Protein AF-A0AAW2I6P3-F1 (afdb_monomer_lite)

Structure (mmCIF, N/CA/C/O backbone):
data_AF-A0AAW2I6P3-F1
#
_entry.id   AF-A0AAW2I6P3-F1
#
loop_
_atom_site.group_PDB
_atom_site.id
_atom_site.type_symbol
_atom_site.label_atom_id
_atom_site.label_alt_id
_atom_site.label_comp_id
_atom_site.label_asym_id
_atom_site.label_entity_id
_atom_site.label_seq_id
_atom_site.pdbx_PDB_ins_code
_atom_site.Cartn_x
_atom_site.Cartn_y
_atom_site.Cartn_z
_atom_site.occupancy
_atom_site.B_iso_or_equiv
_atom_site.auth_seq_id
_atom_site.auth_comp_id
_atom_site.auth_asym_id
_atom_site.auth_atom_id
_atom_site.pdbx_PDB_model_num
ATOM 1 N N . MET A 1 1 ? -11.064 -2.173 20.353 1.00 83.94 1 MET A N 1
ATOM 2 C CA . MET A 1 1 ? -11.649 -3.333 21.067 1.00 83.94 1 MET A CA 1
ATOM 3 C C . MET A 1 1 ? -10.833 -3.793 22.258 1.00 83.94 1 MET A C 1
ATOM 5 O O . MET A 1 1 ? -11.429 -4.005 23.301 1.00 83.94 1 MET A O 1
ATOM 9 N N . TRP A 1 2 ? -9.508 -3.932 22.142 1.00 89.06 2 TRP A N 1
ATOM 10 C CA . TRP A 1 2 ? -8.668 -4.411 23.250 1.00 89.06 2 TRP A CA 1
ATOM 11 C C . TRP A 1 2 ? -8.809 -3.585 24.542 1.00 89.06 2 TRP A C 1
ATOM 13 O O . TRP A 1 2 ? -9.083 -4.153 25.593 1.00 89.06 2 TRP A O 1
ATOM 23 N N . LEU A 1 3 ? -8.733 -2.250 24.450 1.00 91.12 3 LEU A N 1
ATOM 24 C CA . LEU A 1 3 ? -8.885 -1.362 25.611 1.00 91.12 3 LEU A CA 1
ATOM 25 C C . LEU A 1 3 ? -10.249 -1.541 26.306 1.00 91.12 3 LEU A C 1
ATOM 27 O O . LEU A 1 3 ? -10.308 -1.684 27.521 1.00 91.12 3 LEU A O 1
ATOM 31 N N . TYR A 1 4 ? -11.334 -1.608 25.528 1.00 92.50 4 TYR A N 1
ATOM 32 C CA . TYR A 1 4 ? -12.693 -1.799 26.050 1.00 92.50 4 TYR A CA 1
ATOM 33 C C . TYR A 1 4 ? -12.877 -3.163 26.716 1.00 92.50 4 TYR A C 1
ATOM 35 O O . TYR A 1 4 ? -13.454 -3.244 27.793 1.00 92.50 4 TYR A O 1
ATOM 43 N N . ARG A 1 5 ? -12.320 -4.233 26.136 1.00 94.88 5 ARG A N 1
ATOM 44 C CA . ARG A 1 5 ? -12.325 -5.560 26.772 1.00 94.88 5 ARG A CA 1
ATOM 45 C C . ARG A 1 5 ? -11.576 -5.550 28.100 1.00 94.88 5 ARG A C 1
ATOM 47 O O . ARG A 1 5 ? -12.037 -6.170 29.047 1.00 94.88 5 ARG A O 1
ATOM 54 N N . ARG A 1 6 ? -10.469 -4.807 28.189 1.00 94.94 6 ARG A N 1
ATOM 55 C CA . ARG A 1 6 ? -9.696 -4.665 29.427 1.00 94.94 6 ARG A CA 1
ATOM 56 C C . ARG A 1 6 ? -10.450 -3.874 30.499 1.00 94.94 6 ARG A C 1
ATOM 58 O O . ARG A 1 6 ? -10.460 -4.302 31.645 1.00 94.94 6 ARG A O 1
ATOM 65 N N . MET A 1 7 ? -11.112 -2.776 30.128 1.00 95.00 7 MET A N 1
ATOM 66 C CA . MET A 1 7 ? -11.968 -1.995 31.037 1.00 95.00 7 MET A CA 1
ATOM 67 C C . MET A 1 7 ? -13.126 -2.832 31.590 1.00 95.00 7 MET A C 1
ATOM 69 O O . MET A 1 7 ? -13.387 -2.804 32.787 1.00 95.00 7 MET A O 1
ATOM 73 N N . LEU A 1 8 ? -13.760 -3.638 30.734 1.00 95.38 8 LEU A N 1
ATOM 74 C CA . LEU A 1 8 ? -14.851 -4.543 31.109 1.00 95.38 8 LEU A CA 1
ATOM 75 C C . LEU A 1 8 ? -14.375 -5.862 31.743 1.00 95.38 8 LEU A C 1
ATOM 77 O O . LEU A 1 8 ? -15.201 -6.726 32.019 1.00 95.38 8 LEU A O 1
ATOM 81 N N . ARG A 1 9 ? -13.061 -6.040 31.945 1.00 96.31 9 ARG A N 1
ATOM 82 C CA . ARG A 1 9 ? -12.445 -7.261 32.497 1.00 96.31 9 ARG A CA 1
ATOM 83 C C . ARG A 1 9 ? -12.845 -8.550 31.753 1.00 96.31 9 ARG A C 1
ATOM 85 O O . ARG A 1 9 ? -12.954 -9.605 32.363 1.00 96.31 9 ARG A O 1
ATOM 92 N N . ILE A 1 10 ? -13.037 -8.467 30.435 1.00 95.38 10 ILE A N 1
ATOM 93 C CA . ILE A 1 10 ? -13.409 -9.597 29.571 1.00 95.38 10 ILE A CA 1
ATOM 94 C C . ILE A 1 10 ? -12.154 -10.400 29.225 1.00 95.38 10 ILE A C 1
ATOM 96 O O . ILE A 1 10 ? -11.224 -9.867 28.604 1.00 95.38 10 ILE A O 1
ATOM 100 N N . ALA A 1 11 ? -12.137 -11.681 29.585 1.00 93.94 11 ALA A N 1
ATOM 101 C CA .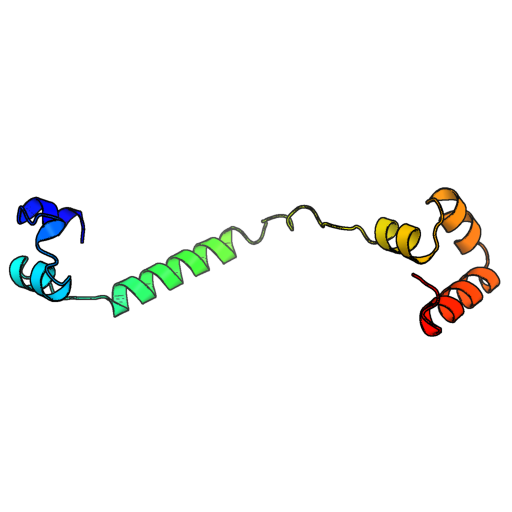 ALA A 1 11 ? -11.068 -12.595 29.224 1.00 93.94 11 ALA A CA 1
ATOM 102 C C . ALA A 1 11 ? -11.171 -12.991 27.743 1.00 93.94 11 ALA A C 1
ATOM 104 O O . ALA A 1 11 ? -12.232 -12.966 27.116 1.00 93.94 11 ALA A O 1
ATOM 105 N N . TRP A 1 12 ? -10.043 -13.372 27.144 1.00 89.12 12 TRP A N 1
ATOM 106 C CA . TRP A 1 12 ? -10.026 -13.812 25.745 1.00 89.12 12 TRP A CA 1
ATOM 107 C C . TRP A 1 12 ? -10.783 -15.139 25.544 1.00 89.12 12 TRP A C 1
ATOM 109 O O . TRP A 1 12 ? -11.305 -15.390 24.456 1.00 89.12 12 TRP A O 1
ATOM 119 N N . THR A 1 13 ? -10.890 -15.951 26.601 1.00 94.88 13 THR A N 1
ATOM 120 C CA . THR A 1 13 ? -11.644 -17.212 26.657 1.00 94.88 13 THR A CA 1
ATOM 121 C C . THR A 1 13 ? -13.152 -17.013 26.565 1.00 94.88 13 THR A C 1
ATOM 123 O O . THR A 1 13 ? -13.845 -17.908 26.093 1.00 94.88 13 THR A O 1
ATOM 126 N N . ASP A 1 14 ? -13.657 -15.834 26.935 1.00 93.12 14 ASP A N 1
ATOM 127 C CA . ASP A 1 14 ? -15.097 -15.558 26.998 1.00 93.12 14 ASP A CA 1
ATOM 128 C C . ASP A 1 14 ? -15.735 -15.447 25.604 1.00 93.12 14 ASP A C 1
ATOM 130 O O . ASP A 1 14 ? -16.955 -15.427 25.471 1.00 93.12 14 ASP A O 1
ATOM 134 N N . ARG A 1 15 ? -14.916 -15.321 24.546 1.00 91.75 15 ARG A N 1
ATOM 135 C CA . ARG A 1 15 ? -15.331 -15.221 23.130 1.00 91.75 15 ARG A CA 1
ATOM 136 C C . ARG A 1 15 ? -16.481 -14.232 22.860 1.00 91.75 15 ARG A C 1
ATOM 138 O O . ARG A 1 15 ? -17.225 -14.375 21.891 1.00 91.75 15 ARG A O 1
ATOM 145 N N . ILE A 1 16 ? -16.591 -13.177 23.670 1.00 94.25 16 ILE A N 1
ATOM 146 C CA . ILE A 1 16 ? -17.625 -12.140 23.535 1.00 94.25 16 ILE A CA 1
ATOM 147 C C . ILE A 1 16 ? -17.465 -11.395 22.206 1.00 94.25 16 ILE A C 1
ATOM 149 O O . ILE A 1 16 ? -16.348 -11.023 21.840 1.00 94.25 16 ILE A O 1
ATOM 153 N N . ARG A 1 17 ? -18.563 -11.122 21.491 1.00 92.38 17 ARG A N 1
ATOM 154 C CA . ARG A 1 17 ? -18.555 -10.388 20.209 1.00 92.38 17 ARG A CA 1
ATOM 155 C C . ARG A 1 17 ? -18.211 -8.905 20.398 1.00 92.38 17 ARG A C 1
ATOM 157 O O . ARG A 1 17 ? -18.503 -8.312 21.427 1.00 92.38 17 ARG A O 1
ATOM 164 N N . ASN A 1 18 ? -17.604 -8.270 19.392 1.00 88.62 18 ASN A N 1
ATOM 165 C CA . ASN A 1 18 ? -17.250 -6.841 19.464 1.00 88.62 18 ASN A CA 1
ATOM 166 C C . ASN A 1 18 ? -18.480 -5.917 19.575 1.00 88.62 18 ASN A C 1
ATOM 168 O O . ASN A 1 18 ? -18.383 -4.870 20.206 1.00 88.62 18 ASN A O 1
ATOM 172 N N . THR A 1 19 ? -19.616 -6.314 18.992 1.00 89.25 19 THR A N 1
ATOM 173 C CA . THR A 1 19 ? -20.921 -5.638 19.132 1.00 89.25 19 THR A CA 1
ATOM 174 C C . THR A 1 19 ? -21.334 -5.514 20.594 1.00 89.25 19 THR A C 1
ATOM 176 O O . THR A 1 19 ? -21.675 -4.435 21.057 1.00 89.25 19 THR A O 1
ATOM 179 N N . GLU A 1 20 ? -21.227 -6.619 21.326 1.00 91.62 20 GLU A N 1
ATOM 180 C CA . GLU A 1 20 ? -21.585 -6.727 22.736 1.00 91.62 20 GLU A CA 1
ATOM 181 C C . GLU A 1 20 ? -20.643 -5.896 23.615 1.00 91.62 20 GLU A C 1
ATOM 183 O O . GLU A 1 20 ? -21.082 -5.159 24.491 1.00 91.62 20 GLU A O 1
ATOM 188 N N . VAL A 1 21 ? -19.335 -5.936 23.333 1.00 92.31 21 VAL A N 1
ATOM 189 C CA . VAL A 1 21 ? -18.345 -5.085 24.019 1.00 92.31 21 VAL A CA 1
ATOM 190 C C . VAL A 1 21 ? -18.676 -3.601 23.854 1.00 92.31 21 VAL A C 1
ATOM 192 O O . VAL A 1 21 ? -18.540 -2.834 24.800 1.00 92.31 21 VAL A O 1
ATOM 195 N N . LEU A 1 22 ? -19.092 -3.186 22.659 1.00 90.88 22 LEU A N 1
ATOM 196 C CA . LEU A 1 22 ? -19.458 -1.800 22.371 1.00 90.88 22 LEU A CA 1
ATOM 197 C C . LEU A 1 22 ? -20.770 -1.391 23.038 1.00 90.88 22 LEU A C 1
ATOM 199 O O . LEU A 1 22 ? -20.820 -0.324 23.645 1.00 90.88 22 LEU A O 1
ATOM 203 N N . SER A 1 23 ? -21.776 -2.267 23.004 1.00 91.25 23 SER A N 1
ATOM 204 C CA . SER A 1 23 ? -23.050 -2.061 23.695 1.00 91.25 23 SER A CA 1
ATOM 205 C C . SER A 1 23 ? -22.845 -1.862 25.200 1.00 91.25 23 SER A C 1
ATOM 207 O O . SER A 1 23 ? -23.303 -0.862 25.747 1.00 91.25 23 SER A O 1
ATOM 209 N N . ARG A 1 24 ? -22.041 -2.716 25.852 1.00 93.12 24 ARG A N 1
ATOM 210 C CA . ARG A 1 24 ? -21.685 -2.576 27.279 1.00 93.12 24 ARG A CA 1
ATOM 211 C C . ARG A 1 24 ? -20.935 -1.286 27.606 1.00 93.12 24 ARG A C 1
ATOM 213 O O . ARG A 1 24 ? -21.055 -0.776 28.711 1.00 93.12 24 ARG A O 1
ATOM 220 N N . MET A 1 25 ? -20.153 -0.765 26.662 1.00 90.88 25 MET A N 1
ATOM 221 C CA . MET A 1 25 ? -19.462 0.521 26.808 1.00 90.88 25 MET A CA 1
ATOM 222 C C . MET A 1 25 ? -20.363 1.731 26.514 1.00 90.88 25 MET A C 1
ATOM 224 O O . MET A 1 25 ? -19.878 2.858 26.606 1.00 90.88 25 MET A O 1
ATOM 228 N N . GLY A 1 26 ? -21.620 1.526 26.099 1.00 89.44 26 GLY A N 1
ATOM 229 C CA . GLY A 1 26 ? -22.498 2.603 25.631 1.00 89.44 26 GLY A CA 1
ATOM 230 C C . GLY A 1 26 ? -21.958 3.301 24.379 1.00 89.44 26 GLY A C 1
ATOM 231 O O . GLY A 1 26 ? -22.118 4.507 24.215 1.00 89.44 26 GLY A O 1
ATOM 232 N N . LYS A 1 27 ? -21.233 2.569 23.526 1.00 82.50 27 LYS A N 1
ATOM 233 C CA . LYS A 1 27 ? -20.592 3.095 22.317 1.00 82.50 27 LYS A CA 1
ATOM 234 C C . LYS A 1 27 ? -21.276 2.533 21.082 1.00 82.50 27 LYS A C 1
ATOM 236 O O . LYS A 1 27 ? -21.379 1.318 20.928 1.00 82.50 27 LYS A O 1
ATOM 241 N N . GLU A 1 28 ? -21.651 3.406 20.156 1.00 79.69 28 GLU A N 1
ATOM 242 C CA . GLU A 1 28 ? -22.084 2.967 18.836 1.00 79.69 28 GLU A CA 1
ATOM 243 C C . GLU A 1 28 ? -20.904 2.487 17.987 1.00 79.69 28 GLU A C 1
ATOM 245 O O . GLU A 1 28 ? -19.758 2.936 18.111 1.00 79.69 28 GLU A O 1
ATOM 250 N N . MET A 1 29 ? -21.185 1.510 17.129 1.00 69.88 29 MET A N 1
ATOM 251 C CA . MET A 1 29 ? -20.186 0.906 16.266 1.00 69.88 29 MET A CA 1
ATOM 252 C C . MET A 1 29 ? -20.022 1.724 14.984 1.00 69.88 29 MET A C 1
ATOM 254 O O . MET A 1 29 ? -20.613 1.413 13.954 1.00 69.88 29 MET A O 1
ATOM 258 N N . GLU A 1 30 ? -19.144 2.720 14.993 1.00 76.69 30 GLU A N 1
ATOM 259 C CA . GLU A 1 30 ? -18.868 3.511 13.790 1.00 76.69 30 GLU A CA 1
ATOM 260 C C . GLU A 1 30 ? -17.883 2.823 12.817 1.00 76.69 30 GLU A C 1
ATOM 262 O O . GLU A 1 30 ? -16.991 3.469 12.267 1.00 76.69 30 GLU A O 1
ATOM 267 N N . VAL A 1 31 ? -18.004 1.506 12.571 1.00 76.12 31 VAL A N 1
ATOM 268 C CA . VAL A 1 31 ? -17.070 0.752 11.690 1.00 76.12 31 VAL A CA 1
ATOM 269 C C . VAL A 1 31 ? -16.873 1.461 10.361 1.00 76.12 31 VAL A C 1
ATOM 271 O O . VAL A 1 31 ? -15.763 1.535 9.842 1.00 76.12 31 VAL A O 1
ATOM 274 N N . LEU A 1 32 ? -17.961 1.987 9.807 1.00 76.31 32 LEU A N 1
ATOM 275 C CA . LEU A 1 32 ? -17.959 2.609 8.499 1.00 76.31 32 LEU A CA 1
ATOM 276 C C . LEU A 1 32 ? -17.150 3.912 8.493 1.00 76.31 32 LEU A C 1
ATOM 278 O O . LEU A 1 32 ? -16.358 4.131 7.576 1.00 76.31 32 LEU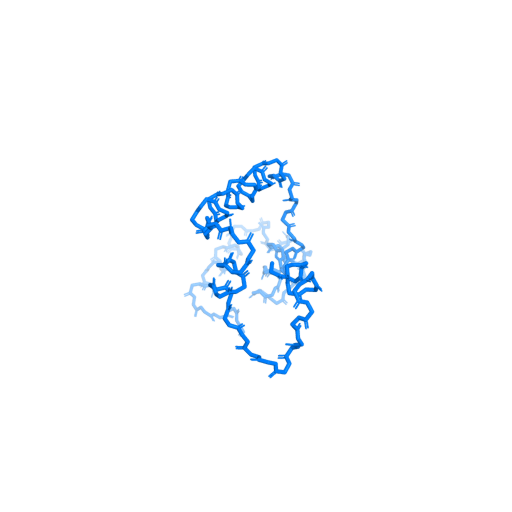 A O 1
ATOM 282 N N . TYR A 1 33 ? -17.300 4.745 9.524 1.00 87.12 33 TYR A N 1
ATOM 283 C CA . TYR A 1 33 ? -16.482 5.944 9.714 1.00 87.12 33 TYR A CA 1
ATOM 284 C C . TYR A 1 33 ? -15.014 5.571 9.922 1.00 87.12 33 TYR A C 1
ATOM 286 O O . TYR A 1 33 ? -14.132 6.109 9.258 1.00 87.12 33 TYR A O 1
ATOM 294 N N . ASP A 1 34 ? -14.751 4.575 10.760 1.00 86.06 34 ASP A N 1
ATOM 295 C CA . ASP A 1 34 ? -13.411 4.106 11.089 1.00 86.06 34 ASP A CA 1
ATOM 296 C C . ASP A 1 34 ? -12.675 3.515 9.871 1.00 86.06 34 ASP A C 1
ATOM 298 O O . ASP A 1 34 ? -11.471 3.729 9.692 1.00 86.06 34 ASP A O 1
ATOM 302 N N . ILE A 1 35 ? -13.392 2.792 9.005 1.00 86.06 35 ILE A N 1
ATOM 303 C CA . ILE A 1 35 ? -12.894 2.301 7.714 1.00 86.06 35 ILE A CA 1
ATOM 304 C C . ILE A 1 35 ? -12.621 3.478 6.780 1.00 86.06 35 ILE A C 1
ATOM 306 O O . ILE A 1 35 ? -11.539 3.544 6.193 1.00 86.06 35 ILE A O 1
ATOM 310 N N . LYS A 1 36 ? -13.571 4.411 6.638 1.00 92.31 36 LYS A N 1
ATOM 311 C CA . LYS A 1 36 ? -13.421 5.598 5.780 1.00 92.31 36 LYS A CA 1
ATOM 312 C C . LYS A 1 36 ? -12.215 6.436 6.210 1.00 92.31 36 LYS A C 1
ATOM 314 O O . LYS A 1 36 ? -11.375 6.775 5.378 1.00 92.31 36 LYS A O 1
ATOM 319 N N . ARG A 1 37 ? -12.063 6.678 7.512 1.00 95.38 37 ARG A N 1
ATOM 320 C CA . ARG A 1 37 ? -10.937 7.399 8.113 1.00 95.38 37 ARG A CA 1
ATOM 321 C C . ARG A 1 37 ? -9.607 6.701 7.842 1.00 95.38 37 ARG A C 1
ATOM 323 O O . ARG A 1 37 ? -8.666 7.350 7.393 1.00 95.38 37 ARG A O 1
ATOM 330 N N . ARG A 1 38 ? -9.523 5.382 8.053 1.00 95.62 38 ARG A N 1
ATOM 331 C CA . ARG A 1 38 ? -8.303 4.604 7.760 1.00 95.62 38 ARG A CA 1
ATOM 332 C C . ARG A 1 38 ? -7.957 4.608 6.270 1.00 95.62 38 ARG A C 1
ATOM 334 O O . ARG A 1 38 ? -6.794 4.810 5.929 1.00 95.62 38 ARG A O 1
ATOM 341 N N . LYS A 1 39 ? -8.950 4.446 5.385 1.00 95.06 39 LYS A N 1
ATOM 342 C CA . LYS A 1 39 ? -8.767 4.545 3.926 1.00 95.06 39 LYS A CA 1
ATOM 343 C C . LYS A 1 39 ? -8.201 5.909 3.528 1.00 95.06 39 LYS A C 1
ATOM 345 O O . LYS A 1 39 ? -7.233 5.959 2.776 1.00 95.06 39 LYS A O 1
ATOM 350 N N . LEU A 1 40 ? -8.742 6.995 4.081 1.00 96.75 40 LEU A N 1
ATOM 351 C CA . LEU A 1 40 ? -8.271 8.355 3.808 1.00 96.75 40 LEU A CA 1
ATOM 352 C C . LEU A 1 40 ? -6.850 8.602 4.338 1.00 96.75 40 LEU A C 1
ATOM 354 O O . LEU A 1 40 ? -6.020 9.185 3.644 1.00 96.75 40 LEU A O 1
ATOM 358 N N . GLN A 1 41 ? -6.532 8.118 5.541 1.00 95.50 41 GLN A N 1
ATOM 359 C CA . GLN A 1 41 ? -5.181 8.208 6.104 1.00 95.50 41 GLN A CA 1
ATOM 360 C C . GLN A 1 41 ? -4.155 7.447 5.262 1.00 95.50 41 GLN A C 1
ATOM 362 O O . GLN A 1 41 ? -3.070 7.970 4.998 1.00 95.50 41 GLN A O 1
ATOM 367 N N . TYR A 1 42 ? -4.500 6.236 4.816 1.00 90.94 42 TYR A N 1
ATOM 368 C CA . TYR A 1 42 ? -3.653 5.445 3.930 1.00 90.94 42 TYR A CA 1
ATOM 369 C C . TYR A 1 42 ? -3.468 6.133 2.576 1.00 90.94 42 TYR A C 1
ATOM 371 O O . TYR A 1 42 ? -2.338 6.265 2.114 1.00 90.94 42 TYR A O 1
ATOM 379 N N . PHE A 1 43 ? -4.542 6.664 1.989 1.00 93.50 43 PHE A N 1
ATOM 380 C CA . PHE A 1 43 ? -4.468 7.462 0.767 1.00 93.50 43 PHE A CA 1
ATOM 381 C C . PHE A 1 43 ? -3.512 8.653 0.928 1.00 93.50 43 PHE A C 1
ATOM 383 O O . PHE A 1 43 ? -2.560 8.797 0.163 1.00 93.50 43 PHE A O 1
ATOM 390 N N . GLY A 1 44 ? -3.671 9.448 1.989 1.00 92.06 44 GLY A N 1
ATOM 391 C CA . GLY A 1 44 ? -2.765 10.558 2.285 1.00 92.06 44 GLY A CA 1
ATOM 392 C C . GLY A 1 44 ? -1.322 10.115 2.558 1.00 92.06 44 GLY A C 1
ATOM 393 O O . GLY A 1 44 ? -0.388 10.864 2.276 1.00 92.06 44 GLY A O 1
ATOM 394 N N . HIS A 1 45 ? -1.102 8.915 3.101 1.00 87.25 45 HIS A N 1
ATOM 395 C CA . HIS A 1 45 ? 0.235 8.333 3.250 1.00 87.25 45 HIS A CA 1
ATOM 396 C C . HIS A 1 45 ? 0.848 7.967 1.893 1.00 87.25 45 HIS A C 1
ATOM 398 O O . HIS A 1 45 ? 2.010 8.286 1.655 1.00 87.25 45 HIS A O 1
ATOM 404 N N . VAL A 1 46 ? 0.078 7.336 1.002 1.00 84.56 46 VAL A N 1
ATOM 405 C CA . VAL A 1 46 ? 0.514 6.962 -0.353 1.00 84.56 46 VAL A CA 1
ATOM 406 C C . VAL A 1 46 ? 0.886 8.201 -1.166 1.00 84.56 46 VAL A C 1
ATOM 408 O O . VAL A 1 46 ? 1.969 8.239 -1.742 1.00 84.56 46 VAL A O 1
ATOM 411 N N . ILE A 1 47 ? 0.045 9.238 -1.153 1.00 87.12 47 ILE A N 1
ATOM 412 C CA . ILE A 1 47 ? 0.294 10.480 -1.899 1.00 87.12 47 ILE A CA 1
ATOM 413 C C . ILE A 1 47 ? 1.539 11.213 -1.377 1.00 87.12 47 ILE A C 1
ATOM 415 O O . ILE A 1 47 ? 2.408 11.592 -2.167 1.00 87.12 47 ILE A O 1
ATOM 419 N N . ARG A 1 48 ? 1.685 11.359 -0.051 1.00 83.50 48 ARG A N 1
ATOM 420 C CA . ARG A 1 48 ? 2.859 12.018 0.557 1.00 83.50 48 ARG A CA 1
ATOM 421 C C . ARG A 1 48 ? 4.156 11.226 0.371 1.00 83.50 48 ARG A C 1
ATOM 423 O O . ARG A 1 48 ? 5.217 11.825 0.243 1.00 83.50 48 ARG A O 1
ATOM 430 N N . ASN A 1 49 ? 4.074 9.897 0.304 1.00 72.12 49 ASN A N 1
ATOM 431 C CA . ASN A 1 49 ? 5.217 9.010 0.072 1.00 72.12 49 ASN A CA 1
ATOM 432 C C . ASN A 1 49 ? 5.326 8.521 -1.381 1.00 72.12 49 ASN A C 1
ATOM 434 O O . ASN A 1 49 ? 5.958 7.496 -1.636 1.00 72.12 49 ASN A O 1
ATOM 438 N N . SER A 1 50 ? 4.785 9.272 -2.343 1.00 61.28 50 SER A N 1
ATOM 439 C CA . SER A 1 50 ? 4.950 9.036 -3.790 1.00 61.28 50 SER A CA 1
ATOM 440 C C . SER A 1 50 ? 6.418 9.042 -4.251 1.00 61.28 50 SER A C 1
ATOM 442 O O . SER A 1 50 ? 6.738 8.527 -5.318 1.00 61.28 50 SER A O 1
ATOM 444 N N . LYS A 1 51 ? 7.339 9.535 -3.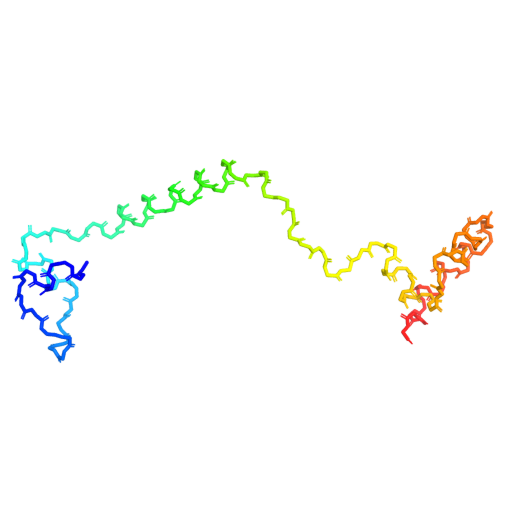410 1.00 61.81 51 LYS A N 1
ATOM 445 C CA . LYS A 1 51 ? 8.800 9.410 -3.558 1.00 61.81 51 LYS A CA 1
ATOM 446 C C . LYS A 1 51 ? 9.388 8.108 -2.990 1.00 61.81 51 LYS A C 1
ATOM 448 O O . LYS A 1 51 ? 10.606 8.015 -2.820 1.00 61.81 51 LYS A O 1
ATOM 453 N N . ARG A 1 52 ? 8.584 7.079 -2.691 1.00 58.03 52 ARG A N 1
ATOM 454 C CA . ARG A 1 52 ? 9.122 5.727 -2.479 1.00 58.03 52 ARG A CA 1
ATOM 455 C C . ARG A 1 52 ? 9.816 5.304 -3.769 1.00 58.03 52 ARG A C 1
ATOM 457 O O . ARG A 1 52 ? 9.162 5.004 -4.764 1.00 58.03 52 ARG A O 1
ATOM 464 N N . ARG A 1 53 ? 11.153 5.293 -3.747 1.00 62.75 53 ARG A N 1
ATOM 465 C CA . ARG A 1 53 ? 11.958 4.669 -4.801 1.00 62.75 53 ARG A CA 1
ATOM 466 C C . ARG A 1 53 ? 11.357 3.285 -5.068 1.00 62.75 53 ARG A C 1
ATOM 468 O O . ARG A 1 53 ? 11.100 2.578 -4.087 1.00 62.75 53 ARG A O 1
ATOM 475 N N . PRO A 1 54 ? 11.111 2.897 -6.334 1.00 62.47 54 PRO A N 1
ATOM 476 C CA . PRO A 1 54 ? 10.745 1.525 -6.643 1.00 62.47 54 PRO A CA 1
ATOM 477 C C . PRO A 1 54 ? 11.699 0.612 -5.875 1.00 62.47 54 PRO A C 1
ATOM 479 O O . PRO A 1 54 ? 12.911 0.853 -5.891 1.00 62.47 54 PRO A O 1
ATOM 482 N N . GLY A 1 55 ? 11.162 -0.372 -5.147 1.00 69.31 55 GLY A N 1
ATOM 483 C CA . GLY A 1 55 ? 11.997 -1.356 -4.461 1.00 69.31 55 GLY A CA 1
ATOM 484 C C . GLY A 1 55 ? 13.036 -1.934 -5.428 1.00 69.31 55 GLY A C 1
ATOM 485 O O . GLY A 1 55 ? 12.874 -1.851 -6.649 1.00 69.31 55 GLY A O 1
ATOM 486 N N . ARG A 1 56 ? 14.127 -2.499 -4.904 1.00 69.44 56 ARG A N 1
ATOM 487 C CA . ARG A 1 56 ? 15.212 -3.046 -5.734 1.00 69.44 56 ARG A CA 1
ATOM 488 C C . ARG A 1 56 ? 14.629 -3.969 -6.814 1.00 69.44 56 ARG A C 1
ATOM 490 O O . ARG A 1 56 ? 14.066 -5.013 -6.498 1.00 69.44 56 ARG A O 1
ATOM 497 N N . ARG A 1 57 ? 14.735 -3.567 -8.086 1.00 70.44 57 ARG A N 1
ATOM 498 C CA . ARG A 1 57 ? 14.224 -4.357 -9.217 1.00 70.44 57 ARG A CA 1
ATOM 499 C C . ARG A 1 57 ? 14.940 -5.712 -9.223 1.00 70.44 57 ARG A C 1
ATOM 501 O O . ARG A 1 57 ? 16.169 -5.740 -9.196 1.00 70.44 57 ARG A O 1
ATOM 508 N N . ARG A 1 58 ? 14.184 -6.820 -9.254 1.00 73.00 58 ARG A N 1
ATOM 509 C CA . ARG A 1 58 ? 14.723 -8.200 -9.239 1.00 73.00 58 ARG A CA 1
ATOM 510 C C . ARG A 1 58 ? 15.683 -8.458 -10.411 1.00 73.00 58 ARG A C 1
ATOM 512 O O . ARG A 1 58 ? 16.688 -9.153 -10.249 1.00 73.00 58 ARG A O 1
ATOM 519 N N . THR A 1 59 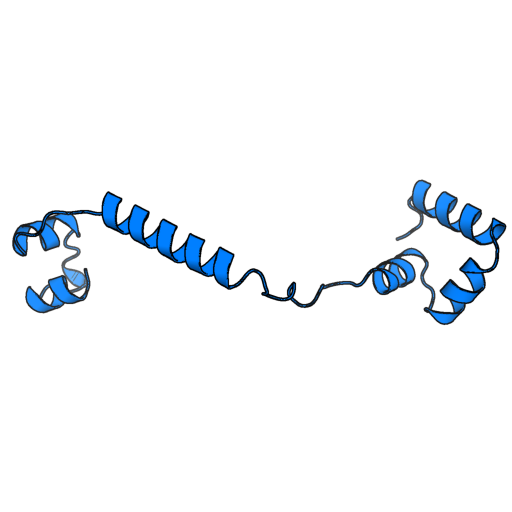? 15.409 -7.821 -11.551 1.00 78.19 59 THR A N 1
ATOM 520 C CA . THR A 1 59 ? 16.268 -7.811 -12.735 1.00 78.19 59 THR A CA 1
ATOM 521 C C . THR A 1 59 ? 16.271 -6.424 -13.392 1.00 78.19 59 THR A C 1
ATOM 523 O O . THR A 1 59 ? 15.261 -5.720 -13.397 1.00 78.19 59 THR A O 1
ATOM 526 N N . SER A 1 60 ? 17.435 -5.992 -13.888 1.00 86.88 60 SER A N 1
ATOM 527 C CA . SER A 1 60 ? 17.600 -4.765 -14.677 1.00 86.88 60 SER A CA 1
ATOM 528 C C . SER A 1 60 ? 17.506 -5.073 -16.173 1.00 86.88 60 SER A C 1
ATOM 530 O O . SER A 1 60 ? 17.751 -6.203 -16.582 1.00 86.88 60 SER A O 1
ATOM 532 N N . TRP A 1 61 ? 17.202 -4.068 -16.999 1.00 86.88 61 TRP A N 1
ATOM 533 C CA . TRP A 1 61 ? 17.136 -4.219 -18.461 1.00 86.88 61 TRP A CA 1
ATOM 534 C C . TRP A 1 61 ? 18.393 -4.888 -19.038 1.00 86.88 61 TRP A C 1
ATOM 536 O O . TRP A 1 61 ? 18.292 -5.873 -19.760 1.00 86.88 61 TRP A O 1
ATOM 546 N N . LEU A 1 62 ? 19.580 -4.438 -18.619 1.00 89.88 62 LEU A N 1
ATOM 547 C CA . LEU A 1 62 ? 20.840 -5.040 -19.054 1.00 89.88 62 LEU A CA 1
ATOM 548 C C . LEU A 1 62 ? 21.000 -6.488 -18.562 1.00 89.88 62 LEU A C 1
ATOM 550 O O . LEU A 1 62 ? 21.565 -7.311 -19.269 1.00 89.88 62 LEU A O 1
ATOM 554 N N . LYS A 1 63 ? 20.500 -6.816 -17.364 1.00 88.88 63 LYS A N 1
ATOM 555 C CA . LYS A 1 63 ? 20.533 -8.189 -16.845 1.00 88.88 63 LYS A CA 1
ATOM 556 C C . LYS A 1 63 ? 19.603 -9.118 -17.642 1.00 88.88 63 LYS A C 1
ATOM 558 O O . LYS A 1 63 ? 20.063 -10.194 -17.990 1.00 88.88 63 LYS A O 1
ATOM 563 N N . ASN A 1 64 ? 18.398 -8.677 -18.020 1.00 90.38 64 ASN A N 1
ATOM 564 C CA . ASN A 1 64 ? 17.523 -9.437 -18.930 1.00 90.38 64 ASN A CA 1
ATOM 565 C C . ASN A 1 64 ? 18.221 -9.729 -20.263 1.00 90.38 64 ASN A C 1
ATOM 567 O O . ASN A 1 64 ? 18.200 -10.855 -20.731 1.00 90.38 64 ASN A O 1
ATOM 571 N N . LEU A 1 65 ? 18.873 -8.728 -20.865 1.00 90.38 65 LEU A N 1
ATOM 572 C CA . LEU A 1 65 ? 19.556 -8.925 -22.146 1.00 90.38 65 LEU A CA 1
ATOM 573 C C . LEU A 1 65 ? 20.702 -9.936 -22.046 1.00 90.38 65 LEU A C 1
ATOM 575 O O . LEU A 1 65 ? 20.878 -10.752 -22.942 1.00 90.38 65 LEU A O 1
ATOM 579 N N . ARG A 1 66 ? 21.466 -9.915 -20.950 1.00 91.44 66 ARG A N 1
ATOM 580 C CA . ARG A 1 66 ? 22.505 -10.927 -20.726 1.00 91.44 66 ARG A CA 1
ATOM 581 C C . ARG A 1 66 ? 21.930 -12.326 -20.535 1.00 91.44 66 ARG A C 1
ATOM 583 O O . ARG A 1 66 ? 22.530 -13.275 -21.017 1.00 91.44 66 ARG A O 1
ATOM 590 N N . GLU A 1 67 ? 20.797 -12.441 -19.842 1.00 88.19 67 GLU A N 1
ATOM 591 C CA . GLU A 1 67 ? 20.097 -13.716 -19.644 1.00 88.19 67 GLU A CA 1
ATOM 592 C C . GLU A 1 67 ? 19.554 -14.257 -20.978 1.00 88.19 67 GLU A C 1
ATOM 594 O O . GLU A 1 67 ? 19.835 -15.399 -21.312 1.00 88.19 67 GLU A O 1
ATOM 599 N N . TRP A 1 68 ? 18.882 -13.433 -21.790 1.00 89.06 68 TRP A N 1
ATOM 600 C CA . TRP A 1 68 ? 18.291 -13.862 -23.069 1.00 89.06 68 TRP A CA 1
ATOM 601 C C . TRP A 1 68 ? 19.307 -14.233 -24.147 1.00 89.06 68 TRP A C 1
ATOM 603 O O . TRP A 1 68 ? 19.021 -15.073 -24.993 1.00 89.06 68 TRP A O 1
ATOM 613 N N . PHE A 1 69 ? 20.465 -13.574 -24.164 1.00 87.75 69 PHE A N 1
ATOM 614 C CA . PHE A 1 69 ? 21.483 -13.791 -25.196 1.00 87.75 69 PHE A CA 1
ATOM 615 C C . PHE A 1 69 ? 22.695 -14.587 -24.694 1.00 87.75 69 PHE A C 1
ATOM 617 O O . PHE A 1 69 ? 23.633 -14.797 -25.460 1.00 87.75 69 PHE A O 1
ATOM 624 N N . GLY A 1 70 ? 22.707 -14.999 -23.421 1.00 88.00 70 GLY A N 1
ATOM 625 C CA . GLY A 1 70 ? 23.777 -15.813 -22.835 1.00 88.00 70 GLY A CA 1
ATOM 626 C C . GLY A 1 70 ? 25.167 -15.168 -22.877 1.00 88.00 70 GLY A C 1
ATOM 627 O O . GLY A 1 70 ? 26.172 -15.873 -22.903 1.00 88.00 70 GLY A O 1
ATOM 628 N N . MET A 1 71 ? 25.253 -13.835 -22.921 1.00 89.00 71 MET A N 1
ATOM 629 C CA . MET A 1 71 ? 26.518 -13.111 -23.097 1.00 89.00 71 MET A CA 1
ATOM 630 C C . MET A 1 71 ? 26.737 -12.014 -22.058 1.00 89.00 71 MET A C 1
ATOM 632 O O . MET A 1 71 ? 25.800 -11.460 -21.485 1.00 89.00 71 MET A O 1
ATOM 636 N N . ASP A 1 72 ? 28.007 -11.686 -21.812 1.00 92.50 72 ASP A N 1
ATOM 637 C CA . ASP A 1 72 ? 28.398 -10.598 -20.921 1.00 92.50 72 ASP A CA 1
ATOM 638 C C . ASP A 1 72 ? 28.069 -9.210 -21.514 1.00 92.50 72 ASP A C 1
ATOM 640 O O . ASP A 1 72 ? 27.830 -9.048 -22.713 1.00 92.50 72 ASP A O 1
ATOM 644 N N . SER A 1 73 ? 28.074 -8.176 -20.666 1.00 92.31 73 SER A N 1
ATOM 645 C CA . SER A 1 73 ? 27.711 -6.814 -21.083 1.00 92.31 73 SER A CA 1
ATOM 646 C C . SER A 1 73 ? 28.630 -6.253 -22.177 1.00 92.31 73 SER A C 1
ATOM 648 O O . SER A 1 73 ? 28.152 -5.544 -23.055 1.00 92.31 73 SER A O 1
ATOM 650 N N . ALA A 1 74 ? 29.934 -6.540 -22.147 1.00 93.50 74 ALA A N 1
ATOM 651 C CA . ALA A 1 74 ? 30.883 -6.004 -23.121 1.00 93.50 74 ALA A CA 1
ATOM 652 C C . ALA A 1 74 ? 30.678 -6.643 -24.500 1.00 93.50 74 ALA A C 1
ATOM 654 O O . ALA A 1 74 ? 30.696 -5.956 -25.521 1.00 93.50 74 ALA A O 1
ATOM 655 N N . SER A 1 75 ? 30.428 -7.949 -24.528 1.00 90.94 75 SER A N 1
ATOM 656 C CA . SER A 1 75 ? 30.086 -8.690 -25.739 1.00 90.94 75 SER A CA 1
ATOM 657 C C . SER A 1 75 ? 28.756 -8.219 -26.329 1.00 90.94 75 SER A C 1
ATOM 659 O O . SER A 1 75 ? 28.679 -7.988 -27.537 1.00 90.94 75 SER A O 1
ATOM 661 N N . LEU A 1 76 ? 27.759 -7.954 -25.478 1.00 91.50 76 LEU A N 1
ATOM 662 C CA . LEU A 1 76 ? 26.485 -7.364 -25.883 1.00 91.50 76 LEU A CA 1
ATOM 663 C C . LEU A 1 76 ? 26.673 -5.964 -26.494 1.00 91.50 76 LEU A C 1
ATOM 665 O O . LEU A 1 76 ? 26.166 -5.700 -27.583 1.00 91.50 76 LEU A O 1
ATOM 669 N N . PHE A 1 77 ? 27.459 -5.084 -25.862 1.00 93.12 77 PHE A N 1
ATOM 670 C CA . PHE A 1 77 ? 27.733 -3.746 -26.403 1.00 93.12 77 PHE A CA 1
ATOM 671 C C . PHE A 1 77 ? 28.477 -3.795 -27.746 1.00 93.12 77 PHE A C 1
ATOM 673 O O . PHE A 1 77 ? 28.108 -3.086 -28.685 1.00 93.12 77 PHE A O 1
ATOM 680 N N . ARG A 1 78 ? 29.464 -4.690 -27.893 1.00 92.75 78 ARG A N 1
ATOM 681 C CA . ARG A 1 78 ? 30.137 -4.929 -29.182 1.00 92.75 78 ARG A CA 1
ATOM 682 C C . ARG A 1 78 ? 29.171 -5.444 -30.251 1.00 92.75 78 ARG A C 1
ATOM 684 O O . ARG A 1 78 ? 29.271 -5.037 -31.405 1.00 92.75 78 ARG A O 1
ATOM 691 N N . ALA A 1 79 ? 28.228 -6.315 -29.888 1.00 87.81 79 ALA A N 1
ATOM 692 C CA . ALA A 1 79 ? 27.211 -6.813 -30.813 1.00 87.81 79 ALA A CA 1
ATOM 693 C C . ALA A 1 79 ? 26.268 -5.694 -31.282 1.00 87.81 79 ALA A C 1
ATOM 69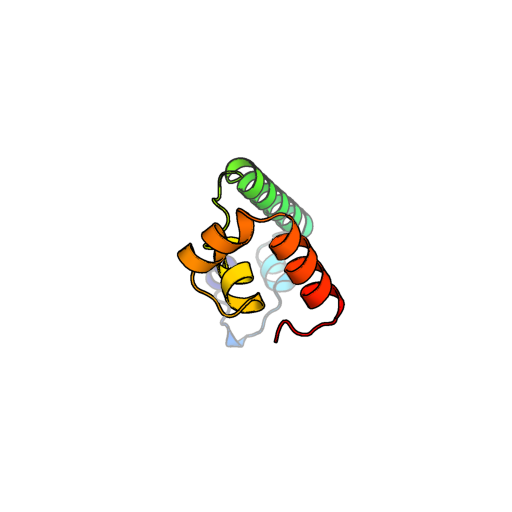5 O O . ALA A 1 79 ? 25.955 -5.624 -32.471 1.00 87.81 79 ALA A O 1
ATOM 696 N N . THR A 1 80 ? 25.895 -4.769 -30.390 1.00 87.75 80 THR A N 1
ATOM 697 C CA . THR A 1 80 ? 25.011 -3.640 -30.727 1.00 87.75 80 THR A CA 1
ATOM 698 C C . THR A 1 80 ? 25.627 -2.603 -31.672 1.00 87.75 80 THR A C 1
ATOM 700 O O . THR A 1 80 ? 24.892 -1.836 -32.286 1.00 87.75 80 THR A O 1
ATOM 703 N N . ALA A 1 81 ? 26.949 -2.597 -31.868 1.00 91.00 81 ALA A N 1
ATOM 704 C CA . ALA A 1 81 ? 27.589 -1.721 -32.853 1.00 91.00 81 ALA A CA 1
ATOM 705 C C . ALA A 1 81 ? 27.239 -2.094 -34.312 1.00 91.00 81 ALA A C 1
ATOM 707 O O . ALA A 1 81 ? 27.380 -1.269 -35.213 1.00 91.00 81 ALA A O 1
ATOM 708 N N . SER A 1 82 ? 26.762 -3.322 -34.563 1.00 92.00 82 SER A N 1
ATOM 709 C CA . SER A 1 82 ? 26.369 -3.792 -35.895 1.00 92.00 82 SER A CA 1
ATOM 710 C C . SER A 1 82 ? 24.850 -3.900 -36.027 1.00 92.00 82 SER A C 1
ATOM 712 O O . SER A 1 82 ? 24.205 -4.709 -35.358 1.00 92.00 82 SER A O 1
ATOM 714 N N . LYS A 1 83 ? 24.274 -3.145 -36.972 1.00 87.62 83 LYS A N 1
ATOM 715 C CA . LYS A 1 83 ? 22.835 -3.208 -37.295 1.00 87.62 83 LYS A CA 1
ATOM 716 C C . LYS A 1 83 ? 22.392 -4.605 -37.745 1.00 87.62 83 LYS A C 1
ATOM 718 O O . LYS A 1 83 ? 21.283 -5.022 -37.426 1.00 87.62 83 LYS A O 1
ATOM 723 N N . ILE A 1 84 ? 23.270 -5.339 -38.434 1.00 92.19 84 ILE A N 1
ATOM 724 C CA . ILE A 1 84 ? 23.007 -6.715 -38.882 1.00 92.19 84 ILE A CA 1
ATOM 725 C C . ILE A 1 84 ? 22.900 -7.648 -37.672 1.00 92.19 84 ILE A C 1
ATOM 727 O O . ILE A 1 84 ? 21.942 -8.409 -37.568 1.00 92.19 84 ILE A O 1
ATOM 731 N N . LYS A 1 85 ? 23.832 -7.551 -36.712 1.00 88.88 85 LYS A N 1
ATOM 732 C CA . LYS A 1 85 ? 23.781 -8.362 -35.484 1.00 88.88 85 LYS A CA 1
ATOM 733 C C . LYS A 1 85 ? 22.533 -8.068 -34.654 1.00 88.88 85 LYS A C 1
ATOM 735 O O . LYS A 1 85 ? 21.900 -9.008 -34.188 1.00 88.88 85 LYS A O 1
ATOM 740 N N . ILE A 1 86 ? 22.128 -6.800 -34.534 1.00 90.94 86 ILE A N 1
ATOM 741 C CA . ILE A 1 86 ? 20.866 -6.435 -33.869 1.00 90.94 86 ILE A CA 1
ATOM 742 C C . ILE A 1 86 ? 19.666 -7.090 -34.568 1.00 90.94 86 ILE A C 1
ATOM 744 O O . ILE A 1 86 ? 18.804 -7.649 -33.893 1.00 90.94 86 ILE A O 1
ATOM 748 N N . ALA A 1 87 ? 19.608 -7.061 -35.904 1.00 91.31 87 ALA A N 1
ATOM 749 C CA . ALA A 1 87 ? 18.517 -7.684 -36.654 1.00 91.31 87 ALA A CA 1
ATOM 750 C C . ALA A 1 87 ? 18.432 -9.201 -36.404 1.00 91.31 87 ALA A C 1
ATOM 752 O O . ALA A 1 87 ? 17.339 -9.721 -36.180 1.00 91.31 87 ALA A O 1
ATOM 753 N N . VAL A 1 88 ? 19.578 -9.892 -36.360 1.00 89.00 88 VAL A N 1
ATOM 754 C CA . VAL A 1 88 ? 19.656 -11.325 -36.020 1.00 89.00 88 VAL A CA 1
ATOM 755 C C . VAL A 1 88 ? 19.195 -11.580 -34.583 1.00 89.00 88 VAL A C 1
ATOM 757 O O . VAL A 1 88 ? 18.360 -12.447 -34.352 1.00 89.00 88 VAL A O 1
ATOM 760 N N . MET A 1 89 ? 19.661 -10.788 -33.616 1.00 89.00 89 MET A N 1
ATOM 761 C CA . MET A 1 89 ? 19.251 -10.916 -32.212 1.00 89.00 89 MET A CA 1
ATOM 762 C C . MET A 1 89 ? 17.735 -10.734 -32.032 1.00 89.00 89 MET A C 1
ATOM 764 O O . MET A 1 89 ? 17.102 -11.492 -31.301 1.00 89.00 89 MET A O 1
ATOM 768 N N . ILE A 1 90 ? 17.131 -9.769 -32.732 1.00 89.00 90 ILE A N 1
ATOM 769 C CA . ILE A 1 90 ? 15.674 -9.563 -32.732 1.00 89.00 90 ILE A CA 1
ATOM 770 C C . ILE A 1 90 ? 14.948 -10.757 -33.367 1.00 89.00 90 ILE A C 1
ATOM 772 O O . ILE A 1 90 ? 13.895 -11.165 -32.874 1.00 89.00 90 ILE A O 1
ATOM 776 N N . ALA A 1 91 ? 15.489 -11.328 -34.446 1.00 86.12 91 ALA A N 1
ATOM 777 C CA . ALA A 1 91 ? 14.915 -12.510 -35.079 1.00 86.12 91 ALA A CA 1
ATOM 778 C C . ALA A 1 91 ? 14.929 -13.729 -34.138 1.00 86.12 91 ALA A C 1
ATOM 780 O O . ALA A 1 91 ? 13.912 -14.412 -34.034 1.00 86.12 91 ALA A O 1
ATOM 781 N N . ASN A 1 92 ? 16.020 -13.945 -33.396 1.00 83.62 92 ASN A N 1
ATOM 782 C CA . ASN A 1 92 ? 16.141 -15.046 -32.433 1.00 83.62 92 ASN A CA 1
ATOM 783 C C . ASN A 1 92 ? 15.143 -14.905 -31.269 1.00 83.62 92 ASN A C 1
ATOM 785 O O . ASN A 1 92 ? 14.523 -15.888 -30.866 1.00 83.62 92 ASN A O 1
ATOM 789 N N . LEU A 1 93 ? 14.883 -13.675 -30.799 1.00 82.50 93 LEU A N 1
ATOM 790 C CA . LEU A 1 93 ? 13.831 -13.415 -29.803 1.00 82.50 93 LEU A CA 1
ATOM 791 C C . LEU A 1 93 ? 12.4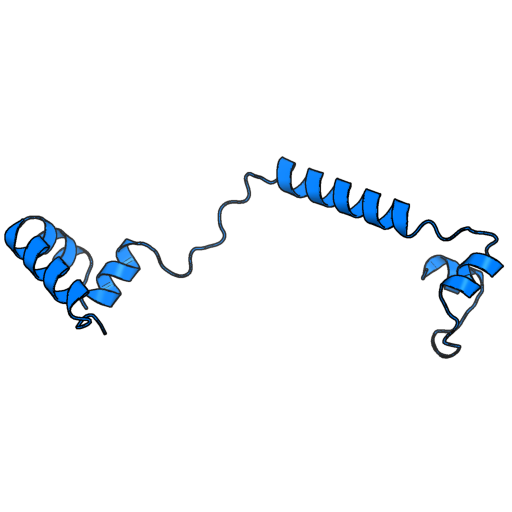31 -13.802 -30.306 1.00 82.50 93 LEU A C 1
ATOM 793 O O . LEU A 1 93 ? 11.631 -14.338 -29.545 1.00 82.50 93 LEU A O 1
ATOM 797 N N . ARG A 1 94 ? 12.123 -13.556 -31.587 1.00 73.00 94 ARG A N 1
ATOM 798 C CA . ARG A 1 94 ? 10.823 -13.914 -32.189 1.00 73.00 94 ARG A CA 1
ATOM 799 C C . ARG A 1 94 ? 10.628 -15.422 -32.346 1.00 73.00 94 ARG A C 1
ATOM 801 O O . ARG A 1 94 ? 9.488 -15.865 -32.434 1.00 73.00 94 ARG A O 1
ATOM 808 N N . ARG A 1 95 ? 11.720 -16.189 -32.396 1.00 72.56 95 ARG A N 1
ATOM 809 C CA . ARG A 1 95 ? 11.717 -17.652 -32.549 1.00 72.56 95 ARG A CA 1
ATOM 810 C C . ARG A 1 95 ? 11.677 -18.410 -31.218 1.00 72.56 95 ARG A C 1
ATOM 812 O O . ARG A 1 95 ? 11.492 -19.618 -31.234 1.00 72.56 95 ARG A O 1
ATOM 819 N N . GLY A 1 96 ? 11.804 -17.717 -30.082 1.00 65.00 96 GLY A N 1
ATOM 820 C CA . GLY A 1 96 ? 11.758 -18.339 -28.753 1.00 65.00 96 GLY A CA 1
ATOM 821 C C . GLY A 1 96 ? 13.042 -19.070 -28.348 1.00 65.00 96 GLY A C 1
ATOM 822 O O . GLY A 1 96 ? 13.037 -19.785 -27.357 1.00 65.00 96 GLY A O 1
ATOM 823 N N . GLU A 1 97 ? 14.145 -18.862 -29.069 1.00 60.28 97 GLU A N 1
ATOM 824 C CA . GLU A 1 97 ? 15.450 -19.507 -28.826 1.00 60.28 97 GLU A CA 1
ATOM 825 C C . GLU A 1 97 ? 16.235 -18.877 -27.653 1.00 60.28 97 GLU A C 1
ATOM 827 O O . GLU A 1 97 ? 17.407 -19.172 -27.446 1.00 60.28 97 GLU A O 1
ATOM 832 N N . GLY A 1 98 ? 15.611 -17.965 -26.903 1.00 56.84 98 GLY A N 1
ATOM 833 C CA . GLY A 1 98 ? 16.215 -17.236 -25.783 1.00 56.84 98 GLY A CA 1
ATOM 834 C C . GLY A 1 98 ? 15.986 -17.891 -24.420 1.00 56.84 98 GLY A C 1
ATOM 835 O O . GLY A 1 98 ? 15.682 -17.168 -23.469 1.00 56.84 98 GLY A O 1
ATOM 836 N N . ASN A 1 99 ? 16.058 -19.225 -24.349 1.00 47.44 99 ASN A N 1
ATOM 837 C CA . ASN A 1 99 ? 16.026 -20.007 -23.110 1.00 47.44 99 ASN A CA 1
ATOM 838 C C . ASN A 1 99 ? 17.012 -21.174 -23.187 1.00 47.44 99 ASN A C 1
ATOM 840 O O . ASN A 1 99 ? 16.843 -22.008 -24.104 1.00 47.44 99 ASN A O 1
#

Secondary structure (DSSP, 8-state):
-HHHHHHTT--GGG---HHHHHHHTT----HHHHHHHHHHHHHHHHHHTTT------SS-HHHHHHHHHT--HHHHHHHHT-HHHHHHHHHHHHHT---

Organism: NCBI:txid328185

Radius of gyration: 29.51 Å; chains: 1; bounding box: 54×32×71 Å

Sequence (99 aa):
MWLYRRMLRIAWTDRIRNTEVLSRMGKEMEVLYDIKRRKLQYFGHVIRNSKRRPGRRRTSWLKNLREWFGMDSASLFRATASKIKIAVMIANLRRGEGN

Foldseek 3Di:
DVVLCVVVVPDPVNVDDPCVSCVVVVHDDVVVVVVVVVVVVVVVVCVVVVVPDPPDDPADPLRLVCQQVVDDSVVVVVLVVDPVSVVVSVVCVVVVVRD

pLDDT: mean 85.47, std 10.58, range [47.44, 96.75]